Protein AF-X1EYJ7-F1 (afdb_monomer_lite)

Foldseek 3Di:
DVLVVLLCVLVVLLVVLLVQFLDPPPSVLLNVLSVLLSCCLSVQQCVVCNLVVVQVSLVVVCVVDPVPDPLCVPQRVVLNCCSNPVVVVLVVVCVVCCVVPVGSVVNSVNSVSNSVSSSCNRHDDVPNPD

pLDDT: mean 82.98, std 10.59, range [43.62, 95.56]

Structure (mmCIF, N/CA/C/O backbone):
data_AF-X1EYJ7-F1
#
_entry.id   AF-X1EYJ7-F1
#
loop_
_atom_site.group_PDB
_atom_site.id
_atom_site.type_symbol
_atom_site.label_atom_id
_atom_site.label_alt_id
_atom_site.label_comp_id
_atom_site.label_asym_id
_atom_site.label_entity_id
_atom_site.label_seq_id
_atom_site.pdbx_PDB_ins_code
_atom_site.Cartn_x
_atom_site.Cartn_y
_atom_site.Cartn_z
_atom_site.occupancy
_atom_site.B_iso_or_equiv
_atom_site.auth_seq_id
_atom_site.auth_comp_id
_atom_site.auth_asym_id
_atom_site.auth_atom_id
_atom_site.pdbx_PDB_model_num
ATOM 1 N N . MET A 1 1 ? 13.311 -17.198 -4.007 1.00 74.19 1 MET A N 1
ATOM 2 C CA . MET A 1 1 ? 13.796 -16.928 -2.630 1.00 74.19 1 MET A CA 1
ATOM 3 C C . MET A 1 1 ? 13.519 -15.490 -2.187 1.00 74.19 1 MET A C 1
ATOM 5 O O . MET A 1 1 ? 12.919 -15.316 -1.139 1.00 74.19 1 MET A O 1
ATOM 9 N N . ILE A 1 2 ? 13.865 -14.473 -2.989 1.00 78.00 2 ILE A N 1
ATOM 10 C CA . ILE A 1 2 ? 13.629 -13.051 -2.653 1.00 78.00 2 ILE A CA 1
ATOM 11 C C . ILE A 1 2 ? 12.139 -12.730 -2.425 1.00 78.00 2 ILE A C 1
ATOM 13 O O . ILE A 1 2 ? 11.807 -12.125 -1.415 1.00 78.00 2 ILE A O 1
ATOM 17 N N . ILE A 1 3 ? 11.233 -13.209 -3.289 1.00 77.56 3 ILE A N 1
ATOM 18 C CA . ILE A 1 3 ? 9.776 -13.006 -3.129 1.00 77.56 3 ILE A CA 1
ATOM 19 C C . ILE A 1 3 ? 9.265 -13.567 -1.795 1.00 77.56 3 ILE A C 1
ATOM 21 O O . ILE A 1 3 ? 8.503 -12.905 -1.102 1.00 77.56 3 ILE A O 1
ATOM 25 N N . LEU A 1 4 ? 9.721 -14.763 -1.405 1.00 81.88 4 LEU A N 1
ATOM 26 C CA . LEU A 1 4 ? 9.344 -15.377 -0.127 1.00 81.88 4 LEU A CA 1
ATOM 27 C C . LEU A 1 4 ? 9.832 -14.546 1.062 1.00 81.88 4 LEU A C 1
ATOM 29 O O . LEU A 1 4 ? 9.117 -14.418 2.047 1.00 81.88 4 LEU A O 1
ATOM 33 N N . LEU A 1 5 ? 11.024 -13.958 0.959 1.00 86.69 5 LEU A N 1
ATOM 34 C CA . LEU A 1 5 ? 11.583 -13.099 1.998 1.00 86.69 5 LEU A CA 1
ATOM 35 C C . LEU A 1 5 ? 10.809 -11.776 2.114 1.00 86.69 5 LEU A C 1
ATOM 37 O O . LEU A 1 5 ? 10.482 -11.358 3.221 1.00 86.69 5 LEU A O 1
ATOM 41 N N . ILE A 1 6 ? 10.438 -11.165 0.985 1.00 83.25 6 ILE A N 1
ATOM 42 C CA . ILE A 1 6 ? 9.564 -9.980 0.946 1.00 83.25 6 ILE A CA 1
ATOM 43 C C . ILE A 1 6 ? 8.198 -10.309 1.557 1.00 83.25 6 ILE A C 1
ATOM 45 O O . ILE A 1 6 ? 7.713 -9.568 2.409 1.00 83.25 6 ILE A O 1
ATOM 49 N N . LEU A 1 7 ? 7.604 -11.440 1.175 1.00 87.19 7 LEU A N 1
ATOM 50 C CA . LEU A 1 7 ? 6.313 -11.890 1.689 1.00 87.19 7 LEU A CA 1
ATOM 51 C C . LEU A 1 7 ? 6.377 -12.167 3.193 1.00 87.19 7 LEU A C 1
ATOM 53 O O . LEU A 1 7 ? 5.465 -11.783 3.913 1.00 87.19 7 LEU A O 1
ATOM 57 N N . LEU A 1 8 ? 7.459 -12.767 3.687 1.00 90.88 8 LEU A N 1
ATOM 58 C CA . LEU A 1 8 ? 7.636 -13.033 5.113 1.00 90.88 8 LEU A CA 1
ATOM 59 C C . LEU A 1 8 ? 7.772 -11.736 5.921 1.00 90.88 8 LEU A C 1
ATOM 61 O O . LEU A 1 8 ? 7.120 -11.593 6.952 1.00 90.88 8 LEU A O 1
ATOM 65 N N . ILE A 1 9 ? 8.572 -10.776 5.449 1.00 91.75 9 ILE A N 1
ATOM 66 C CA . ILE A 1 9 ? 8.783 -9.502 6.151 1.00 91.75 9 ILE A CA 1
ATOM 67 C C . ILE A 1 9 ? 7.525 -8.633 6.079 1.00 91.75 9 ILE A C 1
ATOM 69 O O . ILE A 1 9 ? 6.960 -8.274 7.109 1.00 91.75 9 ILE A O 1
ATOM 73 N N . ILE A 1 10 ? 7.061 -8.302 4.872 1.00 92.31 10 ILE A N 1
ATOM 74 C CA . ILE A 1 10 ? 5.921 -7.397 4.676 1.00 92.31 10 ILE A CA 1
ATOM 75 C C . ILE A 1 10 ? 4.634 -8.068 5.154 1.00 92.31 10 ILE A C 1
ATOM 77 O O . ILE A 1 10 ? 3.845 -7.454 5.872 1.00 92.31 10 ILE A O 1
ATOM 81 N N . GLY A 1 11 ? 4.442 -9.344 4.825 1.00 92.19 11 GLY A N 1
ATOM 82 C CA . GLY A 1 11 ? 3.298 -10.119 5.291 1.00 92.19 11 GLY A CA 1
ATOM 83 C C . GLY A 1 11 ? 3.297 -10.303 6.802 1.00 92.19 11 GLY A C 1
ATOM 84 O O . GLY A 1 11 ? 2.258 -10.106 7.424 1.00 92.19 11 GLY A O 1
ATOM 85 N N . GLY A 1 12 ? 4.453 -10.577 7.412 1.00 94.12 12 GLY A N 1
ATOM 86 C CA . GLY A 1 12 ? 4.595 -10.655 8.866 1.00 94.12 12 GLY A CA 1
ATOM 87 C C . GLY A 1 12 ? 4.244 -9.337 9.553 1.00 94.12 12 GLY A C 1
ATOM 88 O O . GLY A 1 12 ? 3.438 -9.326 10.482 1.00 94.12 12 GLY A O 1
ATOM 89 N N . ILE A 1 13 ? 4.770 -8.211 9.061 1.00 95.56 13 ILE A N 1
ATOM 90 C CA . ILE A 1 13 ? 4.448 -6.876 9.590 1.00 95.56 13 ILE A CA 1
ATOM 91 C C . ILE A 1 13 ? 2.950 -6.581 9.453 1.00 95.56 13 ILE A C 1
ATOM 93 O O . ILE A 1 13 ? 2.326 -6.125 10.414 1.00 95.56 13 ILE A O 1
ATOM 97 N N . GLY A 1 14 ? 2.360 -6.852 8.287 1.00 93.69 14 GLY A N 1
ATOM 98 C CA . GLY A 1 14 ? 0.937 -6.621 8.037 1.00 93.69 14 GLY A CA 1
ATOM 99 C C . GLY A 1 14 ? 0.048 -7.492 8.923 1.00 93.69 14 GLY A C 1
ATOM 100 O O . GLY A 1 14 ? -0.895 -6.992 9.533 1.00 93.69 14 GLY A O 1
ATOM 101 N N . PHE A 1 15 ? 0.394 -8.771 9.070 1.00 93.50 15 PHE A N 1
ATOM 102 C CA . PHE A 1 15 ? -0.309 -9.710 9.938 1.00 93.50 15 PHE A CA 1
ATOM 103 C C . PHE A 1 15 ? -0.236 -9.299 11.412 1.00 93.50 15 PHE A C 1
ATOM 105 O O . PHE A 1 15 ? -1.272 -9.184 12.063 1.00 93.50 15 PHE A O 1
ATOM 112 N N . LEU A 1 16 ? 0.961 -9.015 11.936 1.00 94.94 16 LEU A N 1
ATOM 113 C CA . LEU A 1 16 ? 1.131 -8.575 13.325 1.00 94.94 16 LEU A CA 1
ATOM 114 C C . LEU A 1 16 ? 0.373 -7.273 13.585 1.00 94.94 16 LEU A C 1
ATOM 116 O O . LEU A 1 16 ? -0.346 -7.163 14.575 1.00 94.94 16 LEU A O 1
ATOM 120 N N . THR A 1 17 ? 0.463 -6.311 12.668 1.00 94.25 17 THR A N 1
ATOM 121 C CA . THR A 1 17 ? -0.307 -5.065 12.754 1.00 94.25 17 THR A CA 1
ATOM 122 C C . THR A 1 17 ? -1.805 -5.338 12.808 1.00 94.25 17 THR A C 1
ATOM 124 O O . THR A 1 17 ? -2.508 -4.736 13.616 1.00 94.25 17 THR A O 1
ATOM 127 N N . TYR A 1 18 ? -2.306 -6.244 11.967 1.00 90.81 18 TYR A N 1
ATOM 128 C CA . TYR A 1 18 ? -3.714 -6.612 11.957 1.00 90.81 18 TYR A CA 1
ATOM 129 C C . TYR A 1 18 ? -4.153 -7.254 13.278 1.00 90.81 18 TYR A C 1
ATOM 131 O O . TYR A 1 18 ? -5.223 -6.911 13.779 1.00 90.81 18 TYR A O 1
ATOM 139 N N . VAL A 1 19 ? -3.344 -8.146 13.856 1.00 91.81 19 VAL A N 1
ATOM 140 C CA . VAL A 1 19 ? -3.626 -8.806 15.144 1.00 91.81 19 VAL A CA 1
ATOM 141 C C . VAL A 1 19 ? -3.630 -7.802 16.299 1.00 91.81 19 VAL A C 1
ATOM 143 O O . VAL A 1 19 ? -4.537 -7.830 17.126 1.00 91.81 19 VAL A O 1
ATOM 146 N N . PHE A 1 20 ? -2.664 -6.882 16.334 1.00 92.56 20 PHE A N 1
ATOM 147 C CA . PHE A 1 20 ? -2.519 -5.878 17.396 1.00 92.56 20 PHE A CA 1
ATOM 148 C C . PHE A 1 20 ? -3.226 -4.547 17.102 1.00 92.56 20 PHE A C 1
ATOM 150 O O . PHE A 1 20 ? -2.972 -3.541 17.773 1.00 92.56 20 PHE A O 1
ATOM 157 N N . ARG A 1 21 ? -4.110 -4.509 16.099 1.00 90.38 21 ARG A N 1
ATOM 158 C CA . ARG A 1 21 ? -4.847 -3.293 15.749 1.00 90.38 21 ARG A CA 1
ATOM 159 C C . ARG A 1 21 ? -5.714 -2.831 16.919 1.00 90.38 21 ARG A C 1
ATOM 161 O O . ARG A 1 21 ? -6.288 -3.625 17.659 1.00 90.38 21 ARG A O 1
ATOM 168 N N . ARG A 1 22 ? -5.853 -1.518 17.047 1.00 85.75 22 ARG A N 1
ATOM 169 C CA . ARG A 1 22 ? -6.696 -0.856 18.050 1.00 85.75 22 ARG A CA 1
ATOM 170 C C . ARG A 1 22 ? -8.057 -0.459 17.487 1.00 85.75 22 ARG A C 1
ATOM 172 O O . ARG A 1 22 ? -8.994 -0.278 18.255 1.00 85.75 22 ARG A O 1
ATOM 179 N N . ILE A 1 23 ? -8.161 -0.352 16.161 1.00 80.25 23 ILE A N 1
ATOM 180 C CA . ILE A 1 23 ? -9.401 -0.049 15.444 1.00 80.25 23 ILE A CA 1
ATOM 181 C C . ILE A 1 23 ? -10.124 -1.352 15.099 1.00 80.25 23 ILE A C 1
ATOM 183 O O . ILE A 1 23 ? -9.589 -2.202 14.383 1.00 80.25 23 ILE A O 1
ATOM 187 N N . ASN A 1 24 ? -11.361 -1.493 15.576 1.00 74.44 24 ASN A N 1
ATOM 188 C CA . ASN A 1 24 ? -12.193 -2.671 15.305 1.00 74.44 24 ASN A CA 1
ATOM 189 C C . ASN A 1 24 ? -13.202 -2.473 14.165 1.00 74.44 24 ASN A C 1
ATOM 191 O O . ASN A 1 24 ? -13.645 -3.461 13.570 1.00 74.44 24 ASN A O 1
ATOM 195 N N . ASN A 1 25 ? -13.507 -1.224 13.808 1.00 80.69 25 ASN A N 1
ATOM 196 C CA . ASN A 1 25 ? -14.398 -0.902 12.697 1.00 80.69 2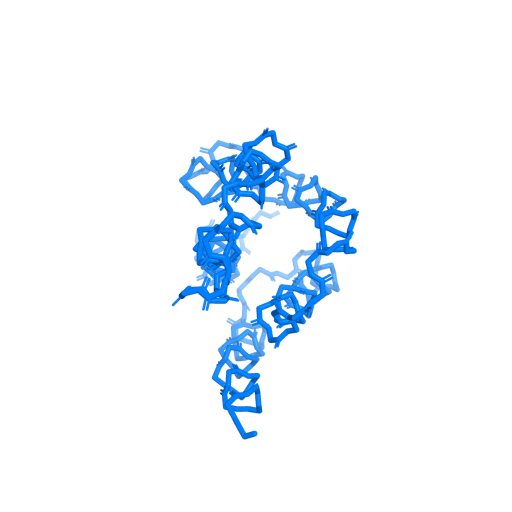5 ASN A CA 1
ATOM 197 C C . ASN A 1 25 ? -13.801 -1.362 11.358 1.00 80.69 25 ASN A C 1
ATOM 199 O O . ASN A 1 25 ? -12.603 -1.223 11.115 1.00 80.69 25 ASN A O 1
ATOM 203 N N . ASN A 1 26 ? -14.649 -1.916 10.483 1.00 85.06 26 ASN A N 1
ATOM 204 C CA . ASN A 1 26 ? -14.273 -2.395 9.146 1.00 85.06 26 ASN A CA 1
ATOM 205 C C . ASN A 1 26 ? -13.112 -3.409 9.138 1.00 85.06 26 ASN A C 1
ATOM 207 O O . ASN A 1 26 ? -12.359 -3.490 8.169 1.00 85.06 26 ASN A O 1
ATOM 211 N N . SER A 1 27 ? -12.960 -4.199 10.205 1.00 86.06 27 SER A N 1
ATOM 212 C CA . SER A 1 27 ? -11.832 -5.122 10.390 1.00 86.06 27 SER A CA 1
ATOM 213 C C . SER A 1 27 ? -11.618 -6.107 9.238 1.00 86.06 27 SER A C 1
ATOM 215 O O . SER A 1 27 ? -10.480 -6.332 8.841 1.00 86.06 27 SER A O 1
ATOM 217 N N . ILE A 1 28 ? -12.682 -6.674 8.668 1.00 88.25 28 ILE A N 1
A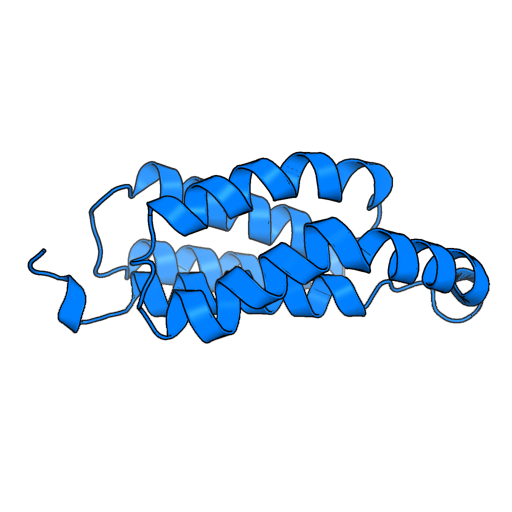TOM 218 C CA . ILE A 1 28 ? -12.576 -7.566 7.500 1.00 88.25 28 ILE A CA 1
ATOM 219 C C . ILE A 1 28 ? -12.018 -6.802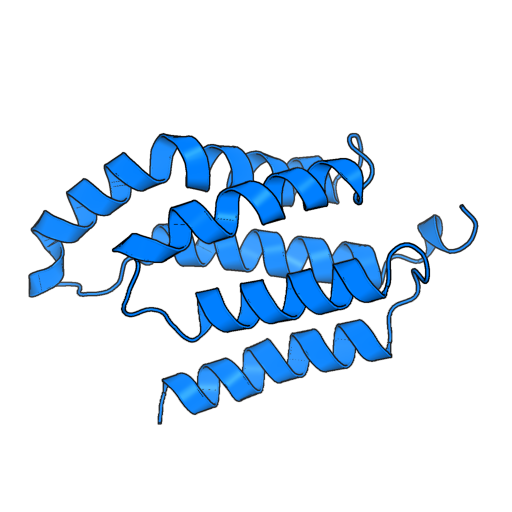 6.295 1.00 88.25 28 ILE A C 1
ATOM 221 O O . ILE A 1 28 ? -11.130 -7.293 5.602 1.00 88.25 28 ILE A O 1
ATOM 225 N N . VAL A 1 29 ? -12.487 -5.570 6.083 1.00 88.94 29 VAL A N 1
ATOM 226 C CA . VAL A 1 29 ? -12.014 -4.729 4.981 1.00 88.94 29 VAL A CA 1
ATOM 227 C C . VAL A 1 29 ? -10.544 -4.367 5.179 1.00 88.94 29 VAL A C 1
ATOM 229 O O . VAL A 1 29 ? -9.764 -4.485 4.245 1.00 88.94 29 VAL A O 1
ATOM 232 N N . LEU A 1 30 ? -10.124 -4.019 6.399 1.00 89.06 30 LEU A N 1
ATOM 233 C CA . LEU A 1 30 ? -8.715 -3.756 6.716 1.00 89.06 30 LEU A CA 1
ATOM 234 C C . LEU A 1 30 ? -7.824 -4.986 6.489 1.00 89.06 30 LEU A C 1
ATOM 236 O O . LEU A 1 30 ? -6.742 -4.847 5.923 1.00 89.06 30 LEU A O 1
ATOM 240 N N . ALA A 1 31 ? -8.281 -6.184 6.870 1.00 89.75 31 ALA A N 1
ATOM 241 C CA . ALA A 1 31 ? -7.567 -7.435 6.594 1.00 89.75 31 ALA A CA 1
ATOM 242 C C . ALA A 1 31 ? -7.364 -7.638 5.089 1.00 89.75 31 ALA A C 1
ATOM 244 O O . ALA A 1 31 ? -6.264 -7.944 4.631 1.00 89.75 31 ALA A O 1
ATOM 245 N N . TYR A 1 32 ? -8.434 -7.427 4.322 1.00 88.94 32 TYR A N 1
ATOM 246 C CA . TYR A 1 32 ? -8.432 -7.568 2.873 1.00 88.94 32 TYR A CA 1
ATOM 247 C C . TYR A 1 32 ? -7.498 -6.552 2.203 1.00 88.94 32 TYR A C 1
ATOM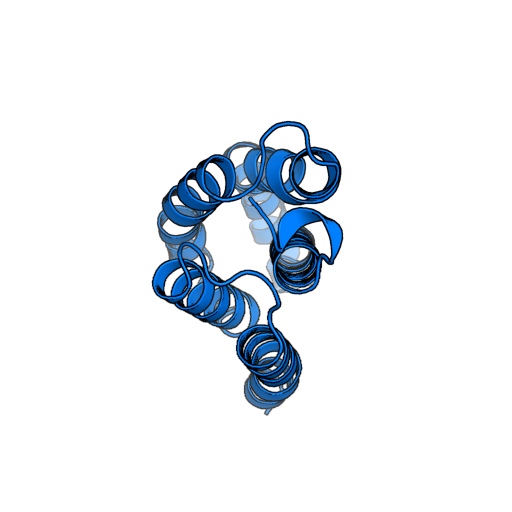 249 O O . TYR A 1 32 ? -6.705 -6.913 1.335 1.00 88.94 32 TYR A O 1
ATOM 257 N N . LEU A 1 33 ? -7.520 -5.299 2.666 1.00 89.88 33 LEU A N 1
ATOM 258 C CA . LEU A 1 33 ? -6.624 -4.240 2.201 1.00 89.88 33 LEU A CA 1
ATOM 259 C C . LEU A 1 33 ? -5.151 -4.585 2.470 1.00 89.88 33 LEU A C 1
ATOM 261 O O . LEU A 1 33 ? -4.324 -4.432 1.572 1.00 89.88 33 LEU A O 1
ATOM 265 N N . PHE A 1 34 ? -4.816 -5.101 3.660 1.00 91.38 34 PHE A N 1
ATOM 266 C CA . PHE A 1 34 ? -3.467 -5.602 3.940 1.00 91.38 34 PHE A CA 1
ATOM 267 C C . PHE A 1 34 ? -3.083 -6.749 3.007 1.00 91.38 34 PHE A C 1
ATOM 269 O O . PHE A 1 34 ? -2.006 -6.707 2.418 1.00 91.38 34 PHE A O 1
ATOM 276 N N . GLY A 1 35 ? -3.961 -7.741 2.839 1.00 89.56 35 GLY A N 1
ATOM 277 C CA . GLY A 1 35 ? -3.712 -8.900 1.983 1.00 89.56 35 GLY A CA 1
ATOM 278 C C . GLY A 1 35 ? -3.400 -8.506 0.542 1.00 89.56 35 GLY A C 1
ATOM 279 O O . GLY A 1 35 ? -2.412 -8.979 -0.021 1.00 89.56 35 GLY A O 1
ATOM 280 N N . ILE A 1 36 ? -4.174 -7.581 -0.033 1.00 87.62 36 ILE A N 1
ATOM 281 C CA . ILE A 1 36 ? -3.896 -7.122 -1.394 1.00 87.62 36 ILE A CA 1
ATOM 282 C C . ILE A 1 36 ? -2.613 -6.298 -1.455 1.00 87.62 36 ILE A C 1
ATOM 284 O O . ILE A 1 36 ? -1.821 -6.514 -2.362 1.00 87.62 36 ILE A O 1
ATOM 288 N N . LEU A 1 37 ? -2.340 -5.402 -0.505 1.00 89.25 37 LEU A N 1
ATOM 289 C CA . LEU A 1 37 ? -1.081 -4.646 -0.528 1.00 89.25 37 LEU A CA 1
ATOM 290 C C . LEU A 1 37 ? 0.142 -5.554 -0.412 1.00 89.25 37 LEU A C 1
ATOM 292 O O . LEU A 1 37 ? 1.110 -5.351 -1.137 1.00 89.25 37 LEU A O 1
ATOM 296 N N . ILE A 1 38 ? 0.090 -6.577 0.444 1.00 89.50 38 ILE A N 1
ATOM 297 C CA . ILE A 1 38 ? 1.149 -7.589 0.551 1.00 89.50 38 ILE A CA 1
ATOM 298 C C . ILE A 1 38 ? 1.301 -8.328 -0.779 1.00 89.50 38 ILE A C 1
ATOM 300 O O . ILE A 1 38 ? 2.423 -8.503 -1.248 1.00 89.50 38 ILE A O 1
ATOM 304 N N . MET A 1 39 ? 0.190 -8.721 -1.410 1.00 86.00 39 MET A N 1
ATOM 305 C CA . MET A 1 39 ? 0.209 -9.358 -2.725 1.00 86.00 39 MET A CA 1
ATOM 306 C C . MET A 1 39 ? 0.839 -8.445 -3.781 1.00 86.00 39 MET A C 1
ATOM 308 O O . MET A 1 39 ? 1.737 -8.892 -4.477 1.00 86.00 39 MET A O 1
ATOM 312 N N . LEU A 1 40 ? 0.449 -7.171 -3.867 1.00 84.25 40 LEU A N 1
ATOM 313 C CA . LEU A 1 40 ? 1.005 -6.214 -4.833 1.00 84.25 40 LEU A CA 1
ATOM 314 C C . LEU A 1 40 ? 2.499 -5.938 -4.578 1.00 84.25 40 LEU A C 1
ATOM 316 O O . LEU A 1 40 ? 3.263 -5.761 -5.521 1.00 84.25 40 LEU A O 1
ATOM 320 N N . LEU A 1 41 ? 2.931 -5.924 -3.313 1.00 85.06 41 LEU A N 1
ATOM 321 C CA . LEU A 1 41 ? 4.334 -5.728 -2.934 1.00 85.06 41 LEU A CA 1
ATOM 322 C C . LEU A 1 41 ? 5.199 -6.973 -3.192 1.00 85.06 41 LEU A C 1
ATOM 324 O O . LEU A 1 41 ? 6.378 -6.840 -3.515 1.00 85.06 41 LEU A O 1
ATOM 328 N N . ALA A 1 42 ? 4.638 -8.177 -3.050 1.00 80.88 42 ALA A N 1
ATOM 329 C CA . ALA A 1 42 ? 5.345 -9.436 -3.287 1.00 80.88 42 ALA A CA 1
ATOM 330 C C . ALA A 1 42 ? 5.311 -9.869 -4.763 1.00 80.88 42 ALA A C 1
ATOM 332 O O . ALA A 1 42 ? 6.275 -10.453 -5.258 1.00 80.88 42 ALA A O 1
ATOM 333 N N . TYR A 1 43 ? 4.221 -9.580 -5.474 1.00 75.94 43 TYR A N 1
ATOM 334 C CA . TYR A 1 43 ? 3.964 -10.007 -6.851 1.00 75.94 43 TYR A CA 1
ATOM 335 C C . TYR A 1 43 ? 4.407 -8.954 -7.870 1.00 75.94 43 TYR A C 1
ATOM 337 O O . TYR A 1 43 ? 3.714 -8.614 -8.823 1.00 75.94 43 TYR A O 1
ATOM 345 N N . TYR A 1 44 ? 5.623 -8.463 -7.656 1.00 60.88 44 TYR A N 1
ATOM 346 C CA . TYR A 1 44 ? 6.241 -7.350 -8.363 1.00 60.88 44 TYR A CA 1
ATOM 347 C C . TYR A 1 44 ? 6.352 -7.504 -9.896 1.00 60.88 44 TYR A C 1
ATOM 349 O O . TYR A 1 44 ? 6.674 -6.541 -10.577 1.00 60.88 44 TYR A O 1
ATOM 357 N N . ASP A 1 45 ? 6.104 -8.684 -10.464 1.00 53.16 45 ASP A N 1
ATOM 358 C CA . ASP A 1 45 ? 6.492 -9.025 -11.842 1.00 53.16 45 ASP A CA 1
ATOM 359 C C . ASP A 1 45 ? 5.352 -8.920 -12.886 1.00 53.16 45 ASP A C 1
ATOM 361 O O . ASP A 1 45 ? 5.563 -9.179 -14.065 1.00 53.16 45 ASP A O 1
ATOM 365 N N . SER A 1 46 ? 4.123 -8.530 -12.507 1.00 54.53 46 SER A N 1
ATOM 366 C CA . SER A 1 46 ? 2.969 -8.492 -13.445 1.00 54.53 46 SER A CA 1
ATOM 367 C C . SER A 1 46 ? 2.129 -7.208 -13.382 1.00 54.53 46 SER A C 1
ATOM 369 O O . SER A 1 46 ? 0.892 -7.215 -13.405 1.00 54.53 46 SER A O 1
ATOM 371 N N . TRP A 1 47 ? 2.827 -6.071 -13.351 1.00 60.97 47 TRP A N 1
ATOM 372 C CA . TRP A 1 47 ? 2.293 -4.703 -13.253 1.00 60.97 47 TRP A CA 1
ATOM 373 C C . TRP A 1 47 ? 1.127 -4.362 -14.189 1.00 60.97 47 TRP A C 1
ATOM 375 O O . TRP A 1 47 ? 0.287 -3.539 -13.827 1.00 60.97 47 TRP A O 1
ATOM 385 N N . THR A 1 48 ? 1.009 -5.019 -15.346 1.00 59.31 48 THR A N 1
ATOM 386 C CA . THR A 1 48 ? -0.086 -4.799 -16.309 1.00 59.31 48 THR A CA 1
ATOM 387 C C . THR A 1 48 ? -1.483 -5.000 -15.717 1.00 59.31 48 THR A C 1
ATOM 389 O O . THR A 1 48 ? -2.436 -4.408 -16.214 1.00 59.31 48 THR A O 1
ATOM 392 N N . HIS A 1 49 ? -1.622 -5.779 -14.639 1.00 59.19 49 HIS A N 1
ATOM 393 C CA . HIS A 1 49 ? -2.913 -6.049 -13.987 1.00 59.19 49 HIS A CA 1
ATOM 394 C C . HIS A 1 49 ? -3.074 -5.382 -12.608 1.00 59.19 49 HIS A C 1
ATOM 396 O O . HIS A 1 49 ? -4.148 -5.449 -12.011 1.00 59.19 49 HIS A O 1
ATOM 402 N N . HIS A 1 50 ? -2.032 -4.715 -12.099 1.00 65.00 50 HIS A N 1
ATOM 403 C CA . HIS A 1 50 ? -1.980 -4.216 -10.718 1.00 65.00 50 HIS A CA 1
ATOM 404 C C . HIS A 1 50 ? -2.771 -2.919 -10.528 1.00 65.00 50 HIS A C 1
ATOM 406 O O . HIS A 1 50 ? -3.496 -2.778 -9.546 1.00 65.00 50 HIS A O 1
ATOM 412 N N . LEU A 1 51 ? -2.692 -2.002 -11.496 1.00 62.94 51 LEU A N 1
ATOM 413 C CA . LEU A 1 51 ? -3.402 -0.718 -11.479 1.00 62.94 51 LEU A CA 1
ATOM 414 C C . LEU A 1 51 ? -4.922 -0.899 -11.336 1.00 62.94 51 LEU A C 1
ATOM 416 O O . LEU A 1 51 ? -5.553 -0.256 -10.500 1.00 62.94 51 LEU A O 1
ATOM 420 N N . LEU A 1 52 ? -5.496 -1.840 -12.094 1.00 65.62 52 LEU A N 1
ATOM 421 C CA . LEU A 1 52 ? -6.936 -2.110 -12.090 1.00 65.62 52 LEU A CA 1
ATOM 422 C C . LEU A 1 52 ? -7.422 -2.660 -10.739 1.00 65.62 52 LEU A C 1
ATOM 424 O O . LEU A 1 52 ? -8.512 -2.317 -10.286 1.00 65.62 52 LEU A O 1
ATOM 428 N N . ALA A 1 53 ? -6.608 -3.490 -10.082 1.00 68.31 53 ALA A N 1
ATOM 429 C CA . ALA A 1 53 ? -6.912 -4.021 -8.755 1.00 68.31 53 ALA A CA 1
ATOM 430 C C . ALA A 1 53 ? -6.705 -2.975 -7.644 1.00 68.31 53 ALA A C 1
ATOM 432 O O . ALA A 1 53 ? -7.380 -3.019 -6.616 1.00 68.31 53 ALA A O 1
ATOM 433 N N . LEU A 1 54 ? -5.794 -2.021 -7.850 1.00 74.31 54 LEU A N 1
ATOM 434 C CA . LEU A 1 54 ? -5.365 -1.036 -6.860 1.00 74.31 54 LEU A CA 1
ATOM 435 C C . LEU A 1 54 ? -6.303 0.173 -6.751 1.00 74.31 54 LEU A C 1
ATOM 437 O O . LEU A 1 54 ? -6.524 0.680 -5.651 1.00 74.31 54 LEU A O 1
ATOM 441 N N . THR A 1 55 ? -6.915 0.621 -7.847 1.00 76.31 55 THR A N 1
ATOM 442 C CA . THR A 1 55 ? -7.836 1.770 -7.819 1.00 76.31 55 THR A CA 1
ATOM 443 C C . THR A 1 55 ? -9.042 1.566 -6.885 1.00 76.31 55 THR A C 1
ATOM 445 O O . THR A 1 55 ? -9.271 2.436 -6.038 1.00 76.31 55 THR A O 1
ATOM 448 N N . PRO A 1 56 ? -9.784 0.438 -6.923 1.00 77.81 56 PRO A N 1
ATOM 449 C CA . PRO A 1 56 ? -10.908 0.203 -6.008 1.00 77.81 56 PRO A CA 1
ATOM 450 C C . PRO A 1 56 ? -10.491 0.207 -4.531 1.00 77.81 56 PRO A C 1
ATOM 452 O O . PRO A 1 56 ? -11.186 0.759 -3.681 1.00 77.81 56 PRO A O 1
ATOM 455 N N . ILE A 1 57 ? -9.319 -0.353 -4.227 1.00 77.94 57 ILE A N 1
ATOM 456 C CA . ILE A 1 57 ? -8.730 -0.417 -2.878 1.00 77.94 57 ILE A CA 1
ATOM 457 C C . ILE A 1 57 ? -8.458 0.983 -2.348 1.00 77.94 57 ILE A C 1
ATOM 459 O O . ILE A 1 57 ? -8.801 1.307 -1.210 1.00 77.94 57 ILE A O 1
ATOM 463 N N . LEU A 1 58 ? -7.853 1.830 -3.177 1.00 77.88 58 LEU A N 1
ATOM 464 C CA . LEU A 1 58 ? -7.522 3.192 -2.792 1.00 77.88 58 LEU A CA 1
ATOM 465 C C . LEU A 1 58 ? -8.770 4.048 -2.576 1.00 77.88 58 LEU A C 1
ATOM 467 O O . LEU A 1 58 ? -8.792 4.877 -1.667 1.00 77.88 58 LEU A O 1
ATOM 471 N N . ILE A 1 59 ? -9.826 3.813 -3.359 1.00 81.25 59 ILE A N 1
ATOM 472 C CA . ILE A 1 59 ? -11.132 4.439 -3.136 1.00 81.25 59 ILE A CA 1
ATOM 473 C C . ILE A 1 59 ? -11.684 4.009 -1.774 1.00 81.25 59 ILE A C 1
ATOM 475 O O . ILE A 1 59 ? -12.017 4.868 -0.961 1.00 81.25 59 ILE A O 1
ATOM 479 N N . ILE A 1 60 ? -11.714 2.706 -1.481 1.00 83.31 60 ILE A N 1
ATOM 480 C CA . ILE A 1 60 ? -12.184 2.172 -0.191 1.00 83.31 60 ILE A CA 1
ATOM 481 C C . ILE A 1 60 ? -11.399 2.789 0.980 1.00 83.31 60 ILE A C 1
ATOM 483 O O . ILE A 1 60 ? -11.997 3.224 1.965 1.00 83.31 60 ILE A O 1
ATOM 487 N N . LEU A 1 61 ? -10.074 2.913 0.859 1.00 84.00 61 LEU A N 1
ATOM 488 C CA . LEU A 1 61 ? -9.214 3.541 1.869 1.00 84.00 61 LEU A CA 1
ATOM 489 C C . LEU A 1 61 ? -9.600 4.992 2.177 1.00 84.00 61 LEU A C 1
ATOM 491 O O . LEU A 1 61 ? -9.600 5.382 3.344 1.00 84.00 61 LEU A O 1
ATOM 495 N N . ILE A 1 62 ? -9.961 5.782 1.162 1.00 83.31 62 ILE A N 1
ATOM 496 C CA . ILE A 1 62 ? -10.389 7.183 1.330 1.00 83.31 62 ILE A CA 1
ATOM 497 C C . ILE A 1 62 ? -11.701 7.290 2.127 1.00 83.31 62 ILE A C 1
ATOM 499 O O . ILE A 1 62 ? -11.945 8.315 2.770 1.00 83.31 62 ILE A O 1
ATOM 503 N N . PHE A 1 63 ? -12.550 6.260 2.088 1.00 84.12 63 PHE A N 1
ATOM 504 C CA . PHE A 1 63 ? -13.801 6.220 2.850 1.00 84.12 63 PHE A CA 1
ATOM 505 C C . PHE A 1 63 ? -13.637 5.6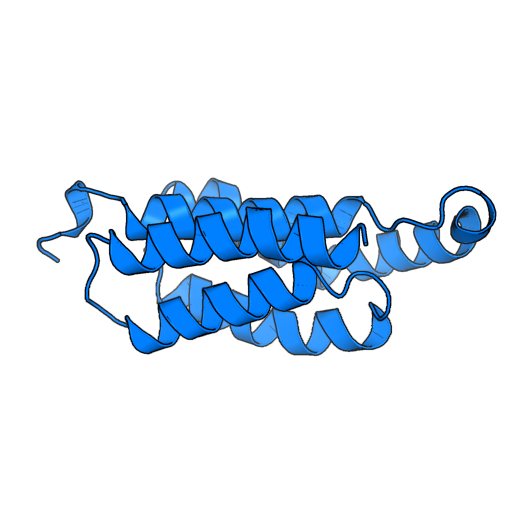37 4.255 1.00 84.12 63 PHE A C 1
ATOM 507 O O . PHE A 1 63 ? -14.359 6.051 5.158 1.00 84.12 63 PHE A O 1
ATOM 514 N N . ILE A 1 64 ? -12.694 4.715 4.457 1.00 85.75 64 ILE A N 1
ATOM 515 C CA . ILE A 1 64 ? -12.436 4.111 5.772 1.00 85.75 64 ILE A CA 1
ATOM 516 C C . ILE A 1 64 ? -11.600 5.034 6.660 1.00 85.75 64 ILE A C 1
ATOM 518 O O . ILE A 1 64 ? -11.859 5.151 7.858 1.00 85.75 64 ILE A O 1
ATOM 522 N N . ILE A 1 65 ? -10.588 5.691 6.094 1.00 84.94 65 ILE A N 1
ATOM 523 C CA . ILE A 1 65 ? -9.665 6.532 6.856 1.00 84.94 65 ILE A CA 1
ATOM 524 C C . ILE A 1 65 ? -10.204 7.973 6.893 1.00 84.94 65 ILE A C 1
ATOM 526 O O . ILE A 1 65 ? -10.572 8.517 5.848 1.00 84.94 65 ILE A O 1
ATOM 530 N N . PRO A 1 66 ? -10.216 8.655 8.060 1.00 84.75 66 PRO A N 1
ATOM 531 C CA . PRO A 1 66 ? -10.710 10.024 8.163 1.00 84.75 66 PRO A CA 1
ATOM 532 C C . PRO A 1 66 ? -10.047 10.961 7.145 1.00 84.75 66 PRO A C 1
ATOM 534 O O . PRO A 1 66 ? -8.820 11.102 7.105 1.00 84.75 66 PRO A O 1
ATOM 537 N N . ARG A 1 67 ? -10.861 11.641 6.328 1.00 81.75 67 ARG A N 1
ATOM 538 C CA . ARG A 1 67 ? -10.403 12.419 5.156 1.00 81.75 67 ARG A CA 1
ATOM 539 C C . ARG A 1 67 ? -9.418 13.542 5.484 1.00 81.75 67 ARG A C 1
ATOM 541 O O . ARG A 1 67 ? -8.579 13.890 4.653 1.00 81.75 67 ARG A O 1
ATOM 548 N N . ASN A 1 68 ? -9.537 14.098 6.687 1.00 83.56 68 ASN A N 1
ATOM 549 C CA . ASN A 1 68 ? -8.729 15.218 7.162 1.00 83.56 68 ASN A CA 1
ATOM 550 C C . ASN A 1 68 ? -7.552 14.795 8.047 1.00 83.56 68 ASN A C 1
ATOM 552 O O . ASN A 1 68 ? -6.794 15.668 8.468 1.00 83.56 68 ASN A O 1
ATOM 556 N N . SER A 1 69 ? -7.382 13.491 8.293 1.00 87.31 69 SER A N 1
ATOM 557 C CA . SER A 1 69 ? -6.243 12.975 9.051 1.00 87.31 69 SER A CA 1
ATOM 558 C C . SER A 1 69 ? -4.934 13.153 8.286 1.00 87.31 69 SER A C 1
ATOM 560 O O . SER A 1 69 ? -4.900 13.113 7.050 1.00 87.31 69 SER A O 1
ATOM 562 N N . ASP A 1 70 ? -3.841 13.275 9.033 1.00 89.38 70 ASP A N 1
ATOM 563 C CA . ASP A 1 70 ? -2.491 13.289 8.467 1.00 89.38 70 ASP A CA 1
ATOM 564 C C . ASP A 1 70 ? -2.192 11.995 7.712 1.00 89.38 70 ASP A C 1
ATOM 566 O O . ASP A 1 70 ? -1.498 12.019 6.700 1.00 89.38 70 ASP A O 1
ATOM 570 N N . ILE A 1 71 ? -2.796 10.876 8.133 1.00 90.00 71 ILE A N 1
ATOM 571 C CA . ILE A 1 71 ? -2.661 9.594 7.440 1.00 90.00 71 ILE A CA 1
ATOM 572 C C . ILE A 1 71 ? -3.149 9.729 5.994 1.00 90.00 71 ILE A C 1
ATOM 574 O O . ILE A 1 71 ? -2.429 9.421 5.042 1.00 90.00 71 ILE A O 1
ATOM 578 N N . THR A 1 72 ? -4.361 10.255 5.826 1.00 89.62 72 THR A N 1
ATOM 579 C CA . THR A 1 72 ? -4.955 10.445 4.504 1.00 89.62 72 THR A CA 1
ATOM 580 C C . THR A 1 72 ? -4.184 11.465 3.674 1.00 89.62 72 THR A C 1
ATOM 582 O O . THR A 1 72 ? -3.963 11.240 2.486 1.00 89.62 72 THR A O 1
ATOM 585 N N . LYS A 1 73 ? -3.770 12.586 4.272 1.00 90.50 73 LYS A N 1
ATOM 586 C CA . LYS A 1 73 ? -3.092 13.676 3.553 1.00 90.50 73 LYS A CA 1
ATOM 587 C C . LYS A 1 73 ? -1.673 13.316 3.115 1.00 90.50 73 LYS A C 1
ATOM 589 O O . LYS A 1 73 ? -1.290 13.695 2.015 1.00 90.50 73 LYS A O 1
ATOM 594 N N . ILE A 1 74 ? -0.919 12.604 3.952 1.00 91.25 74 ILE A N 1
ATOM 595 C CA . ILE A 1 74 ? 0.505 12.318 3.729 1.00 91.25 74 ILE A CA 1
ATOM 596 C C . ILE A 1 74 ? 0.699 11.003 2.970 1.00 91.25 74 ILE A C 1
ATOM 598 O O . ILE A 1 74 ? 1.540 10.936 2.081 1.00 91.25 74 ILE A O 1
ATOM 602 N N . TYR A 1 75 ? -0.075 9.962 3.290 1.00 91.62 75 TYR A N 1
ATOM 603 C CA . TYR A 1 75 ? 0.163 8.620 2.750 1.00 91.62 75 TYR A CA 1
ATOM 604 C C . TYR A 1 75 ? -0.846 8.227 1.673 1.00 91.62 75 TYR A C 1
ATOM 606 O O . TYR A 1 75 ? -0.455 7.725 0.624 1.00 91.62 75 TYR A O 1
ATOM 614 N N . ILE A 1 76 ? -2.143 8.454 1.901 1.00 90.38 76 ILE A N 1
ATOM 615 C CA . ILE A 1 76 ? -3.190 7.890 1.030 1.00 90.38 76 ILE A CA 1
ATOM 616 C C . ILE A 1 76 ? -3.420 8.742 -0.217 1.00 90.38 76 ILE A C 1
ATOM 618 O O . ILE A 1 76 ? -3.356 8.221 -1.325 1.00 90.38 76 ILE A O 1
ATOM 622 N N . LYS A 1 77 ? -3.667 10.050 -0.070 1.00 89.62 77 LYS A N 1
ATOM 623 C CA . LYS A 1 77 ? -3.963 10.942 -1.203 1.00 89.62 77 LYS A CA 1
ATOM 624 C C . LYS A 1 77 ? -2.807 11.030 -2.205 1.00 89.62 77 LYS A C 1
ATOM 626 O O . LYS A 1 77 ? -3.082 10.852 -3.388 1.00 89.62 77 LYS A O 1
ATOM 631 N N . PRO A 1 78 ? -1.542 11.254 -1.796 1.00 90.38 78 PRO A N 1
ATOM 632 C CA . PRO A 1 78 ? -0.440 11.324 -2.753 1.00 90.38 78 PRO A CA 1
ATOM 633 C C . PRO A 1 78 ? -0.271 10.010 -3.515 1.00 90.38 78 PRO A C 1
ATOM 635 O O . PRO A 1 78 ? -0.143 10.027 -4.734 1.00 90.38 78 PRO A O 1
ATOM 638 N N . SER A 1 79 ? -0.378 8.876 -2.815 1.00 90.38 79 SER A N 1
ATOM 639 C CA . SER A 1 79 ? -0.327 7.554 -3.441 1.00 90.38 79 SER A CA 1
ATOM 640 C C . SER A 1 79 ? -1.495 7.321 -4.388 1.00 90.38 79 SER A C 1
ATOM 642 O O . SER A 1 79 ? -1.279 6.828 -5.487 1.00 90.38 79 SER A O 1
ATOM 644 N N . PHE A 1 80 ? -2.710 7.740 -4.024 1.00 88.31 80 PHE A N 1
ATOM 645 C CA . PHE A 1 80 ? -3.869 7.686 -4.914 1.00 88.31 80 PHE A CA 1
ATOM 646 C C . PHE A 1 80 ? -3.608 8.448 -6.213 1.00 88.31 80 PHE A C 1
ATOM 648 O O . PHE A 1 80 ? -3.799 7.891 -7.293 1.00 88.31 80 PHE A O 1
ATOM 655 N N . PHE A 1 81 ? -3.158 9.702 -6.118 1.00 87.94 81 PHE A N 1
ATOM 656 C CA . PHE A 1 81 ? -2.907 10.521 -7.301 1.00 87.94 81 PHE A CA 1
ATOM 657 C C . PHE A 1 81 ? -1.774 9.957 -8.152 1.00 87.94 81 PHE A C 1
ATOM 659 O O . PHE A 1 81 ? -1.910 9.880 -9.372 1.00 87.94 81 PHE A O 1
ATOM 666 N N . PHE A 1 82 ? -0.686 9.517 -7.519 1.00 88.88 82 PHE A N 1
ATOM 667 C CA . PHE A 1 82 ? 0.419 8.913 -8.240 1.00 88.88 82 PHE A CA 1
ATOM 668 C C . PHE A 1 82 ? -0.037 7.660 -8.990 1.00 88.88 82 PHE A C 1
ATOM 670 O O . PHE A 1 82 ? 0.062 7.611 -10.212 1.00 88.88 82 PHE A O 1
ATOM 677 N N . LEU A 1 83 ? -0.603 6.691 -8.268 1.00 86.38 83 LEU A N 1
ATOM 678 C CA . LEU A 1 83 ? -0.949 5.373 -8.798 1.00 86.38 83 LEU A CA 1
ATOM 679 C C . LEU A 1 83 ? -2.057 5.418 -9.854 1.00 86.38 83 LEU A C 1
ATOM 681 O O . LEU A 1 83 ? -2.101 4.532 -10.689 1.00 86.38 83 LEU A O 1
ATOM 685 N N . ASN A 1 84 ? -2.934 6.430 -9.851 1.00 83.19 84 ASN A N 1
ATOM 686 C CA . ASN A 1 84 ? -4.005 6.539 -10.851 1.00 83.19 84 ASN A CA 1
ATOM 687 C C . ASN A 1 84 ? -3.640 7.395 -12.068 1.00 83.19 84 ASN A C 1
ATOM 689 O O . ASN A 1 84 ? -4.133 7.120 -13.158 1.00 83.19 84 ASN A O 1
ATOM 693 N N . PHE A 1 85 ? -2.826 8.442 -11.903 1.00 83.69 85 PHE A N 1
ATOM 694 C CA . PHE A 1 85 ? -2.615 9.430 -12.970 1.00 83.69 85 PHE A CA 1
ATOM 695 C C . PHE A 1 85 ? -1.177 9.494 -13.471 1.00 83.69 85 PHE A C 1
ATOM 697 O O . PHE A 1 85 ? -0.948 9.726 -14.654 1.00 83.69 85 PHE A O 1
ATOM 704 N N . ILE A 1 86 ? -0.204 9.314 -12.581 1.00 84.69 86 ILE A N 1
ATOM 705 C CA . ILE A 1 86 ? 1.214 9.538 -12.885 1.00 84.69 86 ILE A CA 1
ATOM 706 C C . ILE A 1 86 ? 1.918 8.212 -13.206 1.00 84.69 86 ILE A C 1
ATOM 708 O O . ILE A 1 86 ? 2.835 8.181 -14.027 1.00 84.69 86 ILE A O 1
ATOM 712 N N . ASP A 1 87 ? 1.451 7.109 -12.622 1.00 82.94 87 ASP A N 1
ATOM 713 C CA . ASP A 1 87 ? 2.062 5.785 -12.740 1.00 82.94 87 ASP A CA 1
ATOM 714 C C . ASP A 1 87 ? 2.149 5.287 -14.184 1.00 82.94 87 ASP A C 1
ATOM 716 O O . ASP A 1 87 ? 3.168 4.731 -14.568 1.00 82.94 87 ASP A O 1
ATOM 720 N N . LEU A 1 88 ? 1.158 5.580 -15.035 1.00 81.44 88 LEU A N 1
ATOM 721 C CA . LEU A 1 88 ? 1.217 5.235 -16.463 1.00 81.44 88 LEU A CA 1
ATOM 722 C C . LEU A 1 88 ? 2.415 5.883 -17.175 1.00 81.44 88 LEU A C 1
ATOM 724 O O . LEU A 1 88 ? 3.073 5.244 -17.997 1.00 81.44 88 LEU A O 1
ATOM 728 N N . GLY A 1 89 ? 2.733 7.135 -16.834 1.00 83.62 89 GLY A N 1
ATOM 729 C CA . GLY A 1 89 ? 3.911 7.821 -17.365 1.00 83.62 89 GLY A CA 1
ATOM 730 C C . GLY A 1 89 ? 5.210 7.167 -16.891 1.00 83.62 89 GLY A C 1
ATOM 731 O O . GLY A 1 89 ? 6.107 6.914 -17.696 1.00 83.62 89 GLY A O 1
ATOM 732 N N . PHE A 1 90 ? 5.292 6.818 -15.604 1.00 82.44 90 PHE A N 1
ATOM 733 C CA . PHE A 1 90 ? 6.456 6.130 -15.036 1.00 82.44 90 PHE A CA 1
ATOM 734 C C . PHE A 1 90 ? 6.601 4.689 -15.527 1.00 82.44 90 PHE A C 1
ATOM 736 O O . PHE A 1 90 ? 7.723 4.237 -15.732 1.00 82.44 90 PHE A O 1
ATOM 743 N N . MET A 1 91 ? 5.499 3.997 -15.801 1.00 80.38 91 MET A N 1
ATOM 744 C CA . MET A 1 91 ? 5.486 2.692 -16.455 1.00 80.38 91 MET A CA 1
ATOM 745 C C . MET A 1 91 ? 6.049 2.798 -17.876 1.00 80.38 91 MET A C 1
ATOM 747 O O . MET A 1 91 ? 6.867 1.969 -18.270 1.00 80.38 91 MET A O 1
ATOM 751 N N . GLY A 1 92 ? 5.681 3.842 -18.626 1.00 82.12 92 GLY A N 1
ATOM 752 C CA . GLY A 1 92 ? 6.263 4.137 -19.938 1.00 82.12 92 GLY A CA 1
ATOM 753 C C . GLY A 1 92 ? 7.777 4.355 -19.874 1.00 82.12 92 GLY A C 1
ATOM 754 O O . GLY A 1 92 ? 8.519 3.750 -20.646 1.00 82.12 92 GLY A O 1
ATOM 755 N N . ILE A 1 93 ? 8.250 5.148 -18.906 1.00 84.56 93 ILE A N 1
ATOM 756 C CA . ILE A 1 93 ? 9.688 5.350 -18.655 1.00 84.56 93 ILE A CA 1
ATOM 757 C C . ILE A 1 93 ? 10.359 4.024 -18.285 1.00 84.56 93 ILE A C 1
ATOM 759 O O . ILE A 1 93 ? 11.410 3.688 -18.832 1.00 84.56 93 ILE A O 1
ATOM 763 N N . TRP A 1 94 ? 9.741 3.243 -17.398 1.00 85.06 94 TRP A N 1
ATOM 764 C CA . TRP A 1 94 ? 10.248 1.942 -16.982 1.00 85.06 94 TRP A CA 1
ATOM 765 C C . TRP A 1 94 ? 10.405 0.989 -18.169 1.00 85.06 94 TRP A C 1
ATOM 767 O O . TRP A 1 94 ? 11.456 0.372 -18.302 1.00 85.06 94 TRP A O 1
ATOM 777 N N . PHE A 1 95 ? 9.442 0.924 -19.095 1.00 84.06 95 PHE A N 1
ATOM 778 C CA . PHE A 1 95 ? 9.557 0.088 -20.296 1.00 84.06 95 PHE A CA 1
ATOM 779 C C . PHE A 1 95 ? 10.778 0.408 -21.164 1.00 84.06 95 PHE A C 1
ATOM 781 O O . PHE A 1 95 ? 11.295 -0.501 -21.816 1.00 84.06 95 PHE A O 1
ATOM 788 N N . ILE A 1 96 ? 11.243 1.660 -21.160 1.00 88.81 96 ILE A N 1
ATOM 789 C CA . ILE A 1 96 ? 12.439 2.093 -21.894 1.00 88.81 96 ILE A CA 1
ATOM 790 C C . ILE A 1 96 ? 13.709 1.616 -21.177 1.00 88.81 96 ILE A C 1
ATOM 792 O O . ILE A 1 96 ? 14.638 1.132 -21.822 1.00 88.81 96 ILE A O 1
ATOM 796 N N . ILE A 1 97 ? 13.748 1.708 -19.844 1.00 88.50 97 ILE A N 1
ATOM 797 C CA . ILE A 1 97 ? 14.945 1.399 -19.041 1.00 88.50 97 ILE A CA 1
ATOM 798 C C . ILE A 1 97 ? 14.991 -0.038 -18.503 1.00 88.50 97 ILE A C 1
ATOM 800 O O . ILE A 1 97 ? 16.023 -0.443 -17.970 1.00 88.50 97 ILE A O 1
ATOM 804 N N . LYS A 1 98 ? 13.920 -0.831 -18.644 1.00 84.00 98 LYS A N 1
ATOM 805 C CA . LYS A 1 98 ? 13.766 -2.153 -18.000 1.00 84.00 98 LYS A CA 1
ATOM 806 C C . LYS A 1 98 ? 14.894 -3.138 -18.295 1.00 84.00 98 LYS A C 1
ATOM 808 O O . LYS A 1 98 ? 15.198 -3.981 -17.463 1.00 84.00 98 LYS A O 1
ATOM 813 N N . ASN A 1 99 ? 15.533 -3.021 -19.460 1.00 86.06 99 ASN A N 1
ATOM 814 C CA . ASN A 1 99 ? 16.655 -3.882 -19.844 1.00 86.06 99 ASN A CA 1
ATOM 815 C C . ASN A 1 99 ? 17.902 -3.637 -18.972 1.00 86.06 99 ASN A C 1
ATOM 817 O O . ASN A 1 99 ? 18.761 -4.505 -18.878 1.00 86.06 99 ASN A O 1
ATOM 821 N N . TRP A 1 100 ? 18.010 -2.450 -18.370 1.00 85.44 100 TRP A N 1
ATOM 822 C CA . TRP A 1 100 ? 19.126 -2.019 -17.523 1.00 85.44 100 TRP A CA 1
ATOM 823 C C . TRP A 1 100 ? 18.706 -1.975 -16.051 1.00 85.44 100 TRP A C 1
ATOM 825 O O . TRP A 1 100 ? 19.507 -2.248 -15.161 1.00 85.44 100 TRP A O 1
ATOM 835 N N . PHE A 1 101 ? 17.437 -1.655 -15.794 1.00 79.25 101 PHE A N 1
ATOM 836 C CA . PHE A 1 101 ? 16.840 -1.617 -14.469 1.00 79.25 101 PHE A CA 1
ATOM 837 C C . PHE A 1 101 ? 15.422 -2.213 -14.514 1.00 79.25 101 PHE A C 1
ATOM 839 O O . PHE A 1 101 ? 14.452 -1.483 -14.726 1.00 79.25 101 PHE A O 1
ATOM 846 N N . PRO A 1 102 ? 15.263 -3.536 -14.310 1.00 71.69 102 PRO A N 1
ATOM 847 C CA . PRO A 1 102 ? 13.988 -4.241 -14.491 1.00 71.69 102 PRO A CA 1
ATOM 848 C C . PRO A 1 102 ? 12.982 -3.981 -13.360 1.00 71.69 102 PRO A C 1
ATOM 850 O O . PRO A 1 102 ? 11.978 -4.673 -13.245 1.00 71.69 102 PRO A O 1
ATOM 853 N N . PHE A 1 103 ? 13.216 -2.953 -12.544 1.00 72.00 103 PHE A N 1
ATOM 854 C CA . PHE A 1 103 ? 12.428 -2.639 -11.367 1.00 72.00 103 PHE A CA 1
ATOM 855 C C . PHE A 1 103 ? 11.647 -1.321 -11.559 1.00 72.00 103 PHE A C 1
ATOM 857 O O . PHE A 1 103 ? 12.228 -0.238 -11.573 1.00 72.00 103 PHE A O 1
ATOM 864 N N . ASN A 1 104 ? 10.312 -1.382 -11.660 1.00 73.69 104 ASN A N 1
ATOM 865 C CA . ASN A 1 104 ? 9.438 -0.229 -11.420 1.00 73.69 104 ASN A CA 1
ATOM 866 C C . ASN A 1 104 ? 9.428 0.155 -9.922 1.00 73.69 104 ASN A C 1
ATOM 868 O O . ASN A 1 104 ? 8.558 -0.245 -9.147 1.00 73.69 104 ASN A O 1
ATOM 872 N N . PHE A 1 105 ? 10.479 0.834 -9.463 1.00 78.62 105 PHE A N 1
ATOM 873 C CA . PHE A 1 105 ? 10.676 1.143 -8.040 1.00 78.62 105 PHE A CA 1
ATOM 874 C C . PHE A 1 105 ? 9.709 2.218 -7.524 1.00 78.62 105 PHE A C 1
ATOM 876 O O . PHE A 1 105 ? 9.360 2.228 -6.345 1.00 78.62 105 PHE A O 1
ATOM 883 N N . VAL A 1 106 ? 9.260 3.119 -8.401 1.00 83.31 106 VAL A N 1
ATOM 884 C CA . VAL A 1 106 ? 8.524 4.318 -7.989 1.00 83.31 106 VAL A CA 1
ATOM 885 C C . VAL A 1 106 ? 7.157 3.955 -7.429 1.00 83.31 106 VAL A C 1
ATOM 887 O O . VAL A 1 106 ? 6.839 4.345 -6.309 1.00 83.31 106 VAL A O 1
ATOM 890 N N . SER A 1 107 ? 6.359 3.153 -8.125 1.00 83.31 107 SER A N 1
ATOM 891 C CA . SER A 1 107 ? 5.043 2.784 -7.601 1.00 83.31 107 SER A CA 1
ATOM 892 C C . SER A 1 107 ? 5.119 1.804 -6.428 1.00 83.31 107 SER A C 1
ATOM 894 O O . SER A 1 107 ? 4.242 1.843 -5.567 1.00 83.31 107 SER A O 1
ATOM 896 N N . THR A 1 108 ? 6.207 1.038 -6.277 1.00 85.25 108 THR A N 1
ATOM 897 C CA . THR A 1 108 ? 6.484 0.308 -5.024 1.00 85.25 108 THR A CA 1
ATOM 898 C C . THR A 1 108 ? 6.629 1.245 -3.832 1.00 85.25 108 THR A C 1
ATOM 900 O O . THR A 1 108 ? 6.109 0.934 -2.761 1.00 85.25 108 THR A O 1
ATOM 903 N N . ILE A 1 109 ? 7.266 2.412 -3.990 1.00 88.94 109 ILE A N 1
ATOM 904 C CA . ILE A 1 109 ? 7.338 3.411 -2.910 1.00 88.94 109 ILE A CA 1
ATOM 905 C C . ILE A 1 109 ? 5.926 3.835 -2.494 1.00 88.94 109 ILE A C 1
ATOM 907 O O . ILE A 1 109 ? 5.627 3.887 -1.303 1.00 88.94 109 ILE A O 1
ATOM 911 N N . PHE A 1 110 ? 5.037 4.098 -3.451 1.00 90.00 110 PHE A N 1
ATOM 912 C CA . PHE A 1 110 ? 3.665 4.508 -3.142 1.00 90.00 110 PHE A CA 1
ATOM 913 C C . PHE A 1 110 ? 2.826 3.376 -2.534 1.00 90.00 110 PHE A C 1
ATOM 915 O O . PHE A 1 110 ? 2.060 3.623 -1.603 1.00 90.00 110 PHE A O 1
ATOM 922 N N . LEU A 1 111 ? 3.024 2.125 -2.958 1.00 89.50 111 LEU A N 1
ATOM 923 C CA . LEU A 1 111 ? 2.437 0.956 -2.293 1.00 89.50 111 LEU A CA 1
ATOM 924 C C . LEU A 1 111 ? 2.910 0.831 -0.839 1.00 89.50 111 LEU A C 1
ATOM 926 O O . LEU A 1 111 ? 2.092 0.608 0.057 1.00 89.50 111 LEU A O 1
ATOM 930 N N . LEU A 1 112 ? 4.204 1.042 -0.581 1.00 91.25 112 LEU A N 1
ATOM 931 C CA . LEU A 1 112 ? 4.751 1.074 0.775 1.00 91.25 112 LEU A CA 1
ATOM 932 C C . LEU A 1 112 ? 4.168 2.232 1.588 1.00 91.25 112 LEU A C 1
ATOM 934 O O . LEU A 1 112 ? 3.811 2.028 2.744 1.00 91.25 112 LEU A O 1
ATOM 938 N N . LEU A 1 113 ? 4.006 3.425 1.009 1.00 92.81 113 LEU A N 1
ATOM 939 C CA . LEU A 1 113 ? 3.370 4.556 1.693 1.00 92.81 113 LEU A CA 1
ATOM 940 C C . LEU A 1 113 ? 1.944 4.217 2.129 1.00 92.81 113 LEU A C 1
ATOM 942 O O . LEU A 1 113 ? 1.591 4.477 3.279 1.00 92.81 113 LEU A O 1
ATOM 946 N N . ILE A 1 114 ? 1.144 3.595 1.260 1.00 92.44 114 ILE A N 1
ATOM 947 C CA . ILE A 1 114 ? -0.211 3.144 1.611 1.00 92.44 114 ILE A CA 1
ATOM 948 C C . ILE A 1 114 ? -0.156 2.117 2.741 1.00 92.44 114 ILE A C 1
ATOM 950 O O . ILE A 1 114 ? -0.898 2.237 3.718 1.00 92.44 114 ILE A O 1
ATOM 954 N N . PHE A 1 115 ? 0.740 1.138 2.632 1.00 93.25 115 PHE A N 1
ATOM 955 C CA . PHE A 1 115 ? 0.934 0.103 3.641 1.00 93.25 115 PHE A CA 1
ATOM 956 C C . PHE A 1 115 ? 1.299 0.705 5.008 1.00 93.25 115 PHE A C 1
ATOM 958 O O . PHE A 1 115 ? 0.655 0.402 6.013 1.00 93.25 115 PHE A O 1
ATOM 965 N N . PHE A 1 116 ? 2.243 1.648 5.054 1.00 94.19 116 PHE A N 1
ATOM 966 C CA . PHE A 1 116 ? 2.598 2.384 6.271 1.00 94.19 116 PHE A CA 1
ATOM 967 C C . PHE A 1 116 ? 1.448 3.245 6.804 1.00 94.19 116 PHE A C 1
ATOM 969 O O . PHE A 1 116 ? 1.236 3.305 8.018 1.00 94.19 116 PHE A O 1
ATOM 976 N N . GLY A 1 117 ? 0.686 3.893 5.922 1.00 92.56 117 GLY A N 1
ATOM 977 C CA . GLY A 1 117 ? -0.502 4.659 6.293 1.00 92.56 117 GLY A CA 1
ATOM 978 C C . GLY A 1 117 ? -1.550 3.786 6.986 1.00 92.56 117 GLY A C 1
ATOM 979 O O . GLY A 1 117 ? -2.076 4.165 8.033 1.00 92.56 117 GLY A O 1
ATOM 980 N N . LEU A 1 118 ? -1.792 2.585 6.458 1.00 92.88 118 LEU A N 1
ATOM 981 C CA . LEU A 1 118 ? -2.682 1.593 7.061 1.00 92.88 118 LEU A CA 1
ATOM 982 C C . LEU A 1 118 ? -2.184 1.086 8.411 1.00 92.88 118 LEU A C 1
ATOM 984 O O . LEU A 1 118 ? -2.989 0.952 9.333 1.00 92.88 118 LEU A O 1
ATOM 988 N N . ILE A 1 119 ? -0.879 0.846 8.560 1.00 93.88 119 ILE A N 1
ATOM 989 C CA . ILE A 1 119 ? -0.296 0.470 9.854 1.00 93.88 119 ILE A CA 1
ATOM 990 C C . ILE A 1 119 ? -0.545 1.567 10.886 1.00 93.88 119 ILE A C 1
ATOM 992 O O . ILE A 1 119 ? -1.076 1.296 11.966 1.00 93.88 119 ILE A O 1
ATOM 996 N N . LYS A 1 120 ? -0.222 2.819 10.543 1.00 92.00 120 LYS A N 1
ATOM 997 C CA . LYS A 1 120 ? -0.453 3.968 11.427 1.00 92.00 120 LYS A CA 1
ATOM 998 C C . LYS A 1 120 ? -1.923 4.132 11.788 1.00 92.00 120 LYS A C 1
ATOM 1000 O O . LYS A 1 120 ? -2.221 4.466 12.929 1.00 92.00 120 LYS A O 1
ATOM 1005 N N . TYR A 1 121 ? -2.825 3.897 10.838 1.00 90.81 121 TYR A N 1
ATOM 1006 C CA . TYR A 1 121 ? -4.259 3.915 11.099 1.00 90.81 121 TYR A CA 1
ATOM 1007 C C . TYR A 1 121 ? -4.646 2.828 12.102 1.00 90.81 121 TYR A C 1
ATOM 1009 O O . TYR A 1 121 ? -5.210 3.137 13.144 1.00 90.81 121 TYR A O 1
ATOM 1017 N N . CYS A 1 122 ? -4.269 1.574 11.854 1.00 91.12 122 CYS A N 1
ATOM 1018 C CA . CYS A 1 122 ? -4.646 0.447 12.706 1.00 91.12 122 CYS A CA 1
ATOM 1019 C C . CYS A 1 122 ? -4.111 0.561 14.139 1.00 91.12 122 CYS A C 1
ATOM 1021 O O . CYS A 1 122 ? -4.772 0.103 15.069 1.00 91.12 122 CYS A O 1
ATOM 1023 N N . LEU A 1 123 ? -2.935 1.161 14.329 1.00 91.25 123 LEU A N 1
ATOM 1024 C CA . LEU A 1 123 ? -2.282 1.288 15.636 1.00 91.25 123 LEU A CA 1
ATOM 1025 C C . LEU A 1 123 ? -2.583 2.611 16.356 1.00 91.25 123 LEU A C 1
ATOM 1027 O O . LEU A 1 123 ? -2.082 2.819 17.463 1.00 91.25 123 LEU A O 1
ATOM 1031 N N . ARG A 1 124 ? -3.388 3.500 15.762 1.00 85.50 124 ARG A N 1
ATOM 1032 C CA . ARG A 1 124 ? -3.700 4.813 16.337 1.00 85.50 124 ARG A CA 1
ATOM 1033 C C . ARG A 1 124 ? -4.545 4.682 17.607 1.00 85.50 124 ARG A C 1
ATOM 1035 O O . ARG A 1 124 ? -5.545 3.971 17.632 1.00 85.50 124 ARG A O 1
ATOM 1042 N N . GLU A 1 125 ? -4.138 5.381 18.663 1.00 70.81 125 GLU A N 1
ATOM 1043 C CA . GLU A 1 125 ? -4.796 5.352 19.978 1.00 70.81 125 GLU A CA 1
ATOM 1044 C C . GLU A 1 125 ? -6.006 6.280 20.085 1.00 70.81 125 GLU A C 1
ATOM 1046 O O . GLU A 1 125 ? -6.995 5.935 20.725 1.00 70.81 125 GLU A O 1
ATOM 1051 N N . ASP A 1 126 ? -5.950 7.435 19.428 1.00 67.25 126 ASP A N 1
ATOM 1052 C CA . ASP A 1 126 ? -6.957 8.498 19.508 1.00 67.25 126 ASP A CA 1
ATOM 1053 C C . ASP A 1 126 ? -8.280 8.153 18.802 1.00 67.25 126 ASP A C 1
ATOM 1055 O O . ASP A 1 126 ? -9.294 8.804 19.033 1.00 67.25 126 ASP A O 1
ATOM 1059 N N . LEU A 1 127 ? -8.288 7.109 17.969 1.00 61.69 127 LEU A N 1
ATOM 1060 C CA . LEU A 1 127 ? -9.458 6.637 17.220 1.00 61.69 127 LEU A CA 1
ATOM 1061 C C . LEU A 1 127 ? -10.148 5.425 17.863 1.00 61.69 127 LEU A C 1
ATOM 1063 O O . LEU A 1 127 ? -11.058 4.858 17.269 1.00 61.69 127 LEU A O 1
ATOM 1067 N N . LYS A 1 128 ? -9.733 5.007 19.065 1.00 51.81 128 LYS A N 1
ATOM 1068 C CA . LYS A 1 128 ? -10.274 3.812 19.738 1.00 51.81 128 LYS A CA 1
ATOM 1069 C C . LYS A 1 128 ? -11.734 3.974 20.206 1.00 51.81 128 LYS A C 1
ATOM 1071 O O . LYS A 1 128 ? -12.382 2.973 20.486 1.00 51.81 128 LYS A O 1
ATOM 1076 N N . ASN A 1 129 ? -12.226 5.217 20.281 1.00 43.62 129 ASN A N 1
ATOM 1077 C CA . ASN A 1 129 ? -13.511 5.590 20.889 1.00 43.62 129 ASN A CA 1
ATOM 1078 C C . ASN A 1 129 ? -14.489 6.3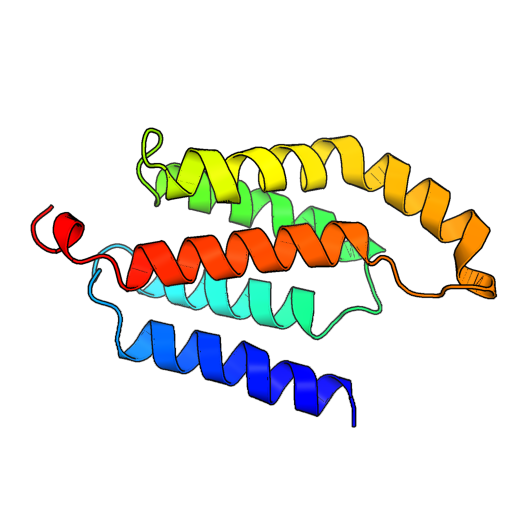11 19.931 1.00 43.62 129 ASN A C 1
ATOM 1080 O O . ASN A 1 129 ? -15.446 6.921 20.406 1.00 43.62 129 ASN A O 1
ATOM 1084 N N . TYR A 1 130 ? -14.251 6.265 18.615 1.00 44.78 130 TYR A N 1
ATOM 1085 C CA . TYR A 1 130 ? -15.199 6.701 17.576 1.00 44.78 130 TYR A CA 1
ATOM 1086 C C . TYR A 1 130 ? -15.620 5.499 16.726 1.00 44.78 130 TYR A C 1
ATOM 1088 O O . TYR A 1 130 ? -16.800 5.451 16.323 1.00 44.78 130 TYR A O 1
#

Sequence (130 aa):
MIILLILLIIGGIGFLTYVFRRINNNSIVLAYLFGILIMLLAYYDSWTHHLLALTPILIILIFIIPRNSDITKIYIKPSFFFLNFIDLGFMGIWFIIKNWFPFNFVSTIFLLLIFFGLIKYCLREDLKNY

Radius of gyration: 15.06 Å; chains: 1; bounding box: 34×32×43 Å

Secondary structure (DSSP, 8-state):
-HHHHHHHHHHHHHHHHHHT-S--TTHHHHHHHHHHHHHHHH-TT-GGGHHHHHHHHHHHHHHHS-TTSHHIIIIIHHHHHIIIIIHHHHHHHHHHHTTT----HHHHHHHHHHHHHHHHHHT-STTTT-

Organism: NCBI:txid412755